Protein AF-A0A926NI81-F1 (afdb_monomer)

InterPro domains:
  IPR000780 MCP methyltransferase, CheR-type [PS50123] (1-74)
  IPR022642 MCP methyltransferase, CheR-type, SAM-binding domain, C-terminal [PF01739] (3-73)
  IPR029063 S-adenosyl-L-methionine-dependent methyltransferase superfamily [G3DSA:3.40.50.150] (1-74)
  IPR029063 S-adenosyl-L-methionine-dependent methyltransferase superfamily [SSF53335] (3-73)
  IPR050903 Bacterial Chemotaxis Protein Methyltransferase [PTHR24422] (4-73)

pLDDT: mean 94.02, std 3.89, range [80.44, 98.31]

Nearest PDB structures (foldseek):
  5ftw-assembly1_A  TM=9.638E-01  e=1.799E-03  Bacillus subtilis
  5xly-assembly1_A  TM=9.083E-01  e=1.141E-02  Pseudomonas aeruginosa PAO1

Solvent-accessible surface area (backbone atoms only — not comparable to full-atom values): 4997 Å² total; per-residue (Å²): 117,84,91,52,57,72,66,58,46,70,75,45,38,41,79,45,89,82,92,44,72,43,72,34,64,78,61,49,74,76,55,86,90,76,94,78,49,80,89,79,51,85,74,69,68,82,56,93,73,87,88,85,77,92,56,66,85,80,48,55,71,71,56,41,54,53,40,52,55,50,58,76,68,36

Structure (mmCIF, N/CA/C/O backbone):
data_AF-A0A926NI81-F1
#
_entry.id   AF-A0A926NI81-F1
#
loop_
_atom_site.group_PDB
_atom_site.id
_atom_site.type_symbol
_atom_site.label_atom_id
_atom_site.label_alt_id
_atom_site.label_comp_id
_atom_site.label_asym_id
_atom_site.label_entity_id
_atom_site.label_seq_id
_atom_site.pdbx_PDB_ins_code
_atom_site.Cartn_x
_atom_site.Cartn_y
_atom_site.Cartn_z
_atom_site.occupancy
_atom_site.B_iso_or_equiv
_atom_site.auth_seq_id
_atom_site.auth_comp_id
_atom_site.auth_asym_id
_atom_site.auth_atom_id
_atom_site.pdbx_PDB_model_num
ATOM 1 N N . MET A 1 1 ? 17.657 -1.011 -8.823 1.00 80.44 1 MET A N 1
ATOM 2 C CA . MET A 1 1 ? 17.796 -1.985 -9.929 1.00 80.44 1 MET A CA 1
ATOM 3 C C . MET A 1 1 ? 18.729 -3.155 -9.629 1.00 80.44 1 MET A C 1
ATOM 5 O 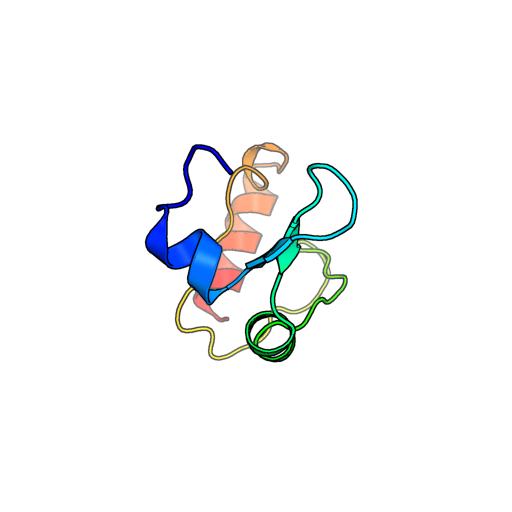O . MET A 1 1 ? 18.701 -4.089 -10.411 1.00 80.44 1 MET A O 1
ATOM 9 N N . LEU A 1 2 ? 19.542 -3.160 -8.564 1.00 84.06 2 LEU A N 1
ATOM 10 C CA . LEU A 1 2 ? 20.434 -4.296 -8.265 1.00 84.06 2 LEU A CA 1
ATOM 11 C C . LEU A 1 2 ? 19.651 -5.567 -7.884 1.00 84.06 2 LEU A C 1
ATOM 13 O O . LEU A 1 2 ? 19.882 -6.604 -8.487 1.00 84.06 2 LEU A O 1
ATOM 17 N N . GLU A 1 3 ? 18.638 -5.429 -7.024 1.00 92.94 3 GLU A N 1
ATOM 18 C CA . GLU A 1 3 ? 17.780 -6.532 -6.543 1.00 92.94 3 GLU A CA 1
ATOM 19 C C . GLU A 1 3 ? 16.766 -7.073 -7.567 1.00 92.94 3 GLU A C 1
ATOM 21 O O . GLU A 1 3 ? 16.097 -8.071 -7.3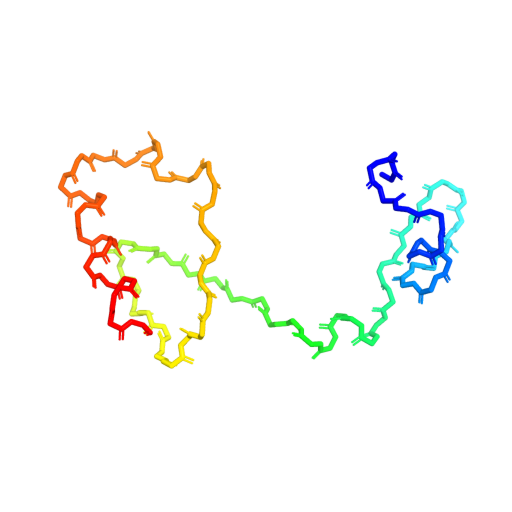25 1.00 92.94 3 GLU A O 1
ATOM 26 N N . VAL A 1 4 ? 16.594 -6.403 -8.710 1.00 92.69 4 VAL A N 1
ATOM 27 C CA . VAL A 1 4 ? 15.665 -6.872 -9.749 1.00 92.69 4 VAL A CA 1
ATOM 28 C C . VAL A 1 4 ? 16.435 -7.838 -10.661 1.00 92.69 4 VAL A C 1
ATOM 30 O O . VAL A 1 4 ? 17.532 -7.487 -11.099 1.00 92.69 4 VAL A O 1
ATOM 33 N N . PRO A 1 5 ? 15.916 -9.029 -10.998 1.00 95.69 5 PRO A N 1
ATOM 34 C CA . PRO A 1 5 ? 16.548 -9.905 -11.986 1.00 95.69 5 PRO A CA 1
ATOM 35 C C . PRO A 1 5 ? 16.656 -9.244 -13.368 1.00 95.69 5 PRO A C 1
ATOM 37 O O . PRO A 1 5 ? 15.826 -8.408 -13.734 1.00 95.69 5 PRO A O 1
ATOM 40 N N . ALA A 1 6 ? 17.676 -9.601 -14.154 1.00 92.69 6 ALA A N 1
ATOM 41 C CA . ALA A 1 6 ? 17.931 -8.980 -15.461 1.00 92.69 6 ALA A CA 1
ATOM 42 C C . ALA A 1 6 ? 16.754 -9.142 -16.440 1.00 92.69 6 ALA A C 1
ATOM 44 O O . ALA A 1 6 ? 16.373 -8.178 -17.102 1.00 92.69 6 ALA A O 1
ATOM 45 N N . GLU A 1 7 ? 16.136 -10.323 -16.467 1.00 94.62 7 GLU A N 1
ATOM 46 C CA . GLU A 1 7 ? 14.976 -10.620 -17.313 1.00 94.62 7 GLU A CA 1
ATOM 47 C C . GLU A 1 7 ? 13.774 -9.725 -16.969 1.00 94.62 7 GLU A C 1
ATOM 49 O O . GLU A 1 7 ? 13.191 -9.087 -17.845 1.00 94.62 7 GLU A O 1
ATOM 54 N N . SER A 1 8 ? 13.458 -9.573 -15.678 1.00 93.88 8 SER A N 1
ATOM 55 C CA . SER A 1 8 ? 12.382 -8.688 -15.218 1.00 93.88 8 SER A CA 1
ATOM 56 C C . SER A 1 8 ? 12.650 -7.221 -15.555 1.00 93.88 8 SER A C 1
ATOM 58 O O . SER A 1 8 ? 11.715 -6.500 -15.903 1.00 93.88 8 SER A O 1
ATOM 60 N N . LYS A 1 9 ? 13.914 -6.769 -15.496 1.00 91.81 9 LYS A N 1
ATOM 61 C CA . LYS A 1 9 ? 14.278 -5.406 -15.925 1.00 91.81 9 LYS A CA 1
ATOM 62 C C . LYS A 1 9 ? 13.967 -5.196 -17.400 1.00 91.81 9 LYS A C 1
ATOM 64 O O . LYS A 1 9 ? 13.327 -4.210 -17.733 1.00 91.81 9 LYS A O 1
ATOM 69 N N . GLN A 1 10 ? 14.393 -6.121 -18.258 1.00 91.44 10 GLN A N 1
ATOM 70 C CA . GLN A 1 10 ? 14.165 -6.020 -19.701 1.00 91.44 10 GLN A CA 1
ATOM 71 C C . GLN A 1 10 ? 12.677 -6.098 -20.060 1.00 91.44 10 GLN A C 1
ATOM 73 O O . GLN A 1 10 ? 12.237 -5.439 -20.997 1.00 91.44 10 GLN A O 1
ATOM 78 N N . LYS A 1 11 ? 11.896 -6.885 -19.313 1.00 94.56 11 LYS A N 1
ATOM 79 C CA . LYS A 1 11 ? 10.481 -7.123 -19.611 1.00 94.56 11 LYS A CA 1
ATOM 80 C C . LYS A 1 11 ? 9.540 -6.019 -19.121 1.00 94.56 11 LYS A C 1
ATOM 82 O O . LYS A 1 11 ? 8.519 -5.781 -19.766 1.00 94.56 11 LYS A O 1
ATOM 87 N N . TYR A 1 12 ? 9.845 -5.390 -17.984 1.00 95.19 12 TYR A N 1
ATOM 88 C CA . TYR A 1 12 ? 8.903 -4.513 -17.271 1.00 95.19 12 TYR A CA 1
ATOM 89 C C . TYR A 1 12 ? 9.410 -3.086 -17.037 1.00 95.19 12 TYR A C 1
ATOM 91 O O . TYR A 1 12 ? 8.709 -2.285 -16.415 1.00 95.19 12 TYR A O 1
ATOM 99 N N . PHE A 1 13 ? 10.609 -2.751 -17.518 1.00 94.56 13 PHE A N 1
ATOM 100 C CA . PHE A 1 13 ? 11.163 -1.407 -17.410 1.00 94.56 13 PHE A CA 1
ATOM 101 C C . PHE A 1 13 ? 11.661 -0.913 -18.766 1.00 94.56 13 PHE A C 1
ATOM 103 O O . PHE A 1 13 ? 12.269 -1.645 -19.540 1.00 94.56 13 PHE A O 1
ATOM 110 N N . ILE A 1 14 ? 11.437 0.370 -19.018 1.00 93.00 14 ILE A N 1
ATOM 111 C CA . ILE A 1 14 ? 11.894 1.104 -20.191 1.00 93.00 14 ILE A CA 1
ATOM 112 C C . ILE A 1 14 ? 13.082 1.955 -19.750 1.00 93.00 14 ILE A C 1
ATOM 114 O O . ILE A 1 14 ? 12.979 2.712 -18.781 1.00 93.00 14 ILE A O 1
ATOM 118 N N . MET A 1 15 ? 14.217 1.839 -20.440 1.00 87.88 15 MET A N 1
ATOM 119 C CA . MET A 1 15 ? 15.326 2.762 -20.208 1.00 87.88 15 MET A CA 1
ATOM 120 C C . MET A 1 15 ? 15.007 4.117 -20.833 1.00 87.88 15 MET A C 1
ATOM 122 O O . MET A 1 15 ? 14.755 4.212 -22.034 1.00 87.88 15 MET A O 1
ATOM 126 N N . GLU A 1 16 ? 15.045 5.166 -20.021 1.00 86.81 16 GLU A N 1
ATOM 127 C CA . GLU A 1 16 ? 14.977 6.544 -20.501 1.00 86.81 16 GLU A CA 1
ATOM 128 C C . GLU A 1 16 ? 16.389 7.110 -20.702 1.00 86.81 16 GLU A C 1
ATOM 130 O O . GLU A 1 16 ? 17.393 6.439 -20.457 1.00 86.81 16 GLU A O 1
ATOM 135 N N . LYS A 1 17 ? 16.490 8.362 -21.168 1.00 84.25 17 LYS A N 1
ATOM 136 C CA . LYS A 1 17 ? 17.787 9.024 -21.367 1.00 84.25 17 LYS A CA 1
ATOM 137 C C . LYS A 1 17 ? 18.626 8.957 -20.079 1.00 84.25 17 LYS A C 1
ATOM 139 O O . LYS A 1 17 ? 18.198 9.404 -19.018 1.00 84.25 17 LYS A O 1
ATOM 144 N N . GLY A 1 18 ? 19.847 8.432 -20.189 1.00 80.81 18 GLY A N 1
ATOM 145 C CA . GLY A 1 18 ? 20.765 8.267 -19.060 1.00 80.81 18 GLY A CA 1
ATOM 146 C C . GLY A 1 18 ? 20.593 6.928 -18.332 1.00 80.81 18 GLY A C 1
ATOM 147 O O . GLY A 1 18 ? 20.515 5.882 -18.964 1.00 80.81 18 GLY A O 1
ATOM 148 N N . LYS A 1 19 ? 20.604 6.951 -16.990 1.00 83.50 19 LYS A N 1
ATOM 149 C CA . LYS A 1 19 ? 20.491 5.756 -16.119 1.00 83.50 19 LYS A CA 1
ATOM 150 C C . LYS A 1 19 ? 19.102 5.603 -15.478 1.00 83.50 19 LYS A C 1
ATOM 152 O O . LYS A 1 19 ? 18.940 4.873 -14.496 1.00 83.50 19 LYS A O 1
ATOM 157 N N . LEU A 1 20 ? 18.108 6.317 -15.999 1.00 88.94 20 LEU A N 1
ATOM 158 C CA . LEU A 1 20 ? 16.742 6.299 -15.488 1.00 88.94 20 LEU A CA 1
ATOM 159 C C . LEU A 1 20 ? 15.963 5.123 -16.079 1.00 88.94 20 LEU A C 1
ATOM 161 O O . LEU A 1 20 ? 16.110 4.785 -17.250 1.00 88.94 20 LEU A O 1
ATOM 165 N N . HIS A 1 21 ? 15.137 4.504 -15.242 1.00 91.00 21 HIS A N 1
ATOM 166 C CA . HIS A 1 21 ? 14.249 3.422 -15.644 1.00 91.00 21 HIS A CA 1
ATOM 167 C C . HIS A 1 21 ? 12.817 3.841 -15.344 1.00 91.00 21 HIS A C 1
ATOM 169 O O . HIS A 1 21 ? 12.490 4.158 -14.198 1.00 91.00 21 HIS A O 1
ATOM 175 N N . LYS A 1 22 ? 11.965 3.809 -16.363 1.00 93.94 22 LYS A N 1
ATOM 176 C CA . LYS A 1 22 ? 10.523 3.988 -16.228 1.00 93.94 22 LYS A CA 1
ATOM 177 C C . LYS A 1 22 ? 9.870 2.609 -16.158 1.00 93.94 22 LYS A C 1
ATOM 179 O O . LYS A 1 22 ? 10.215 1.724 -16.931 1.00 93.94 22 LYS A O 1
ATOM 184 N N . VAL A 1 23 ? 8.931 2.411 -15.238 1.00 95.06 23 VAL A N 1
ATOM 185 C CA . VAL A 1 23 ? 8.099 1.195 -15.219 1.00 95.06 23 VAL A CA 1
ATOM 186 C C . VAL A 1 23 ? 7.209 1.181 -16.463 1.00 95.06 23 VAL A C 1
ATOM 188 O O . VAL A 1 23 ? 6.635 2.214 -16.810 1.00 95.06 23 VAL A O 1
ATOM 191 N N . ASP A 1 24 ? 7.103 0.029 -17.122 1.00 95.25 24 ASP A N 1
ATOM 192 C CA . ASP A 1 24 ? 6.228 -0.172 -18.278 1.00 95.25 24 ASP A CA 1
ATOM 193 C C . ASP A 1 24 ? 4.767 0.155 -17.926 1.00 95.25 24 ASP A C 1
ATOM 195 O O . ASP A 1 24 ? 4.259 -0.252 -16.876 1.00 95.25 24 ASP A O 1
ATOM 199 N N . ASP A 1 25 ? 4.080 0.883 -18.807 1.00 95.12 25 ASP A N 1
ATOM 200 C CA . ASP A 1 25 ? 2.725 1.367 -18.544 1.00 95.12 25 ASP A CA 1
ATOM 201 C C . ASP A 1 25 ? 1.717 0.208 -18.362 1.00 95.12 25 ASP A C 1
ATOM 203 O O . ASP A 1 25 ? 0.740 0.366 -17.633 1.00 95.12 25 ASP A O 1
ATOM 207 N N . ARG A 1 26 ? 1.991 -0.999 -18.888 1.00 95.38 26 ARG A N 1
ATOM 208 C CA . ARG A 1 26 ? 1.182 -2.209 -18.624 1.00 95.38 26 ARG A CA 1
ATOM 209 C C . ARG A 1 26 ? 1.160 -2.601 -17.148 1.00 95.38 26 ARG A C 1
ATOM 211 O O . ARG A 1 26 ? 0.131 -3.053 -16.666 1.00 95.38 26 ARG A O 1
ATOM 218 N N . ILE A 1 27 ? 2.276 -2.429 -16.435 1.00 95.75 27 ILE A N 1
ATOM 219 C CA . ILE A 1 27 ? 2.341 -2.680 -14.986 1.00 95.75 27 ILE A CA 1
ATOM 220 C C . ILE A 1 27 ? 1.649 -1.548 -14.232 1.00 95.75 27 ILE A C 1
ATOM 222 O O . ILE A 1 27 ? 0.926 -1.801 -13.274 1.00 95.75 27 ILE A O 1
ATOM 226 N N . LYS A 1 28 ? 1.837 -0.302 -14.680 1.0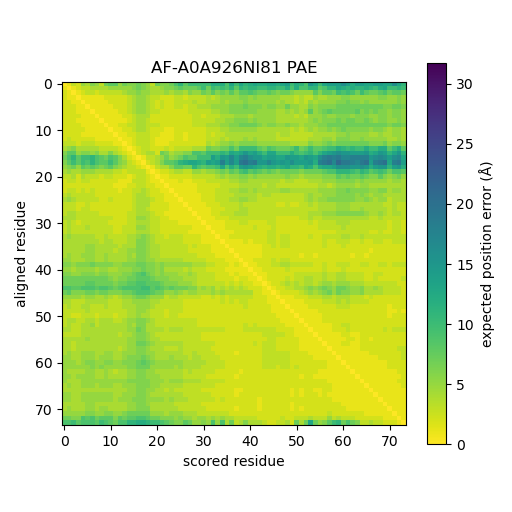0 95.31 28 LYS A N 1
ATOM 227 C CA . LYS A 1 28 ? 1.214 0.870 -14.049 1.00 95.31 28 LYS A CA 1
ATOM 228 C C . LYS A 1 28 ? -0.309 0.807 -14.111 1.00 95.31 28 LYS A C 1
ATOM 230 O O . LYS A 1 28 ? -0.953 1.150 -13.132 1.00 95.31 28 LYS A O 1
ATOM 235 N N . ASN A 1 29 ? -0.871 0.322 -15.216 1.00 96.88 29 ASN A N 1
ATOM 236 C CA . ASN A 1 29 ? -2.318 0.185 -15.389 1.00 96.88 29 ASN A CA 1
ATOM 237 C C . ASN A 1 29 ? -2.951 -0.867 -14.464 1.00 96.88 29 ASN A C 1
ATOM 239 O O . ASN A 1 29 ? -4.160 -0.844 -14.268 1.00 96.88 29 ASN A O 1
ATOM 243 N N . SER A 1 30 ? -2.151 -1.762 -13.879 1.00 96.50 30 SER A N 1
ATOM 244 C CA . SER A 1 30 ? -2.603 -2.731 -12.874 1.00 96.50 30 SER A CA 1
ATOM 245 C C . SER A 1 30 ? -2.498 -2.203 -11.439 1.00 96.50 30 SER A C 1
ATOM 247 O O . SER A 1 30 ? -2.697 -2.968 -10.498 1.00 96.50 30 SER A O 1
ATOM 249 N N . VAL A 1 31 ? -2.133 -0.930 -11.248 1.00 96.12 31 VAL A N 1
ATOM 250 C CA . VAL A 1 31 ? -1.918 -0.321 -9.931 1.00 96.12 31 VAL A CA 1
ATOM 251 C C . VAL A 1 31 ? -2.709 0.976 -9.827 1.00 96.12 31 VAL A C 1
ATOM 253 O O . VAL A 1 31 ? -2.514 1.906 -10.607 1.00 96.12 31 VAL A O 1
ATOM 256 N N . GLU A 1 32 ? -3.550 1.072 -8.804 1.00 95.56 32 GLU A N 1
ATOM 257 C CA . GLU A 1 32 ? -4.223 2.314 -8.440 1.00 95.56 32 GLU A CA 1
ATOM 258 C C . GLU A 1 32 ? -3.524 2.958 -7.235 1.00 95.56 32 GLU A C 1
ATOM 260 O O . GLU A 1 32 ? -3.306 2.317 -6.207 1.00 95.56 32 GLU A O 1
ATOM 265 N N . PHE A 1 33 ? -3.169 4.240 -7.349 1.00 96.44 33 PHE A N 1
ATOM 266 C CA . PHE A 1 33 ? -2.621 5.014 -6.235 1.00 96.44 33 PHE A CA 1
ATOM 267 C C . PHE A 1 33 ? -3.724 5.858 -5.603 1.00 96.44 33 PHE A C 1
ATOM 269 O O . PHE A 1 33 ? -4.259 6.764 -6.242 1.00 96.44 33 PHE A O 1
ATOM 276 N N . LYS A 1 34 ? -4.017 5.610 -4.325 1.00 95.25 34 LYS A N 1
ATOM 277 C CA . LYS A 1 34 ? -4.962 6.402 -3.530 1.00 95.25 34 LYS A CA 1
ATOM 278 C C . LYS A 1 34 ? -4.261 7.009 -2.322 1.00 95.25 34 LYS A C 1
ATOM 280 O O . LYS A 1 34 ? -3.389 6.388 -1.715 1.00 95.25 34 LYS A O 1
ATOM 285 N N . ARG A 1 35 ? -4.661 8.225 -1.945 1.00 96.50 35 ARG A N 1
ATOM 286 C CA . ARG A 1 35 ? -4.315 8.776 -0.630 1.00 96.50 35 ARG A CA 1
ATOM 287 C C . ARG A 1 35 ? -5.224 8.116 0.400 1.00 96.50 35 ARG A C 1
ATOM 289 O O . ARG A 1 35 ? -6.437 8.199 0.254 1.00 96.50 35 ARG A O 1
ATOM 296 N N . HIS A 1 36 ? -4.636 7.501 1.417 1.00 95.06 36 HIS A N 1
ATOM 297 C CA . HIS A 1 36 ? -5.371 6.763 2.435 1.00 95.06 36 HIS A CA 1
ATOM 298 C C . HIS A 1 36 ? -4.663 6.883 3.791 1.00 95.06 36 HIS A C 1
ATOM 300 O O . HIS A 1 36 ? -3.459 6.632 3.897 1.00 95.06 36 HIS A O 1
ATOM 306 N N . ASN A 1 37 ? -5.399 7.296 4.819 1.00 96.00 37 ASN A N 1
ATOM 307 C CA . ASN A 1 37 ? -4.958 7.365 6.206 1.00 96.00 37 ASN A CA 1
ATOM 308 C C . ASN A 1 37 ? -5.429 6.120 6.969 1.00 96.00 37 ASN A C 1
ATOM 310 O O . ASN A 1 37 ? -6.600 6.018 7.321 1.00 96.00 37 ASN A O 1
ATOM 314 N N . LEU A 1 38 ? -4.488 5.239 7.319 1.00 95.94 38 LEU A N 1
ATOM 315 C CA . LEU A 1 38 ? -4.746 3.960 7.998 1.00 95.94 38 LEU A CA 1
ATOM 316 C C . LEU A 1 38 ? -5.513 4.071 9.331 1.00 95.94 38 LEU A C 1
ATOM 318 O O . LEU A 1 38 ? -6.041 3.068 9.809 1.00 95.94 38 LEU A O 1
ATOM 322 N N . LEU A 1 39 ? -5.540 5.253 9.957 1.00 94.50 39 LEU A N 1
ATOM 323 C CA . LEU A 1 39 ? -6.185 5.471 11.257 1.00 94.50 39 LEU A CA 1
ATOM 324 C C . LEU A 1 39 ? -7.572 6.116 11.163 1.00 94.50 39 LEU A C 1
ATOM 326 O O . LEU A 1 39 ? -8.278 6.158 12.168 1.00 94.50 39 LEU A O 1
ATOM 330 N N . ALA A 1 40 ? -7.947 6.652 10.001 1.00 94.62 40 ALA A N 1
ATOM 331 C CA . ALA A 1 40 ? -9.166 7.450 9.849 1.00 94.62 40 ALA A CA 1
ATOM 332 C C . ALA A 1 40 ? -10.025 7.024 8.657 1.00 94.62 40 ALA A C 1
ATOM 334 O O . ALA A 1 40 ? -11.251 7.107 8.730 1.00 94.62 40 ALA A O 1
ATOM 335 N N . ASP A 1 41 ? -9.396 6.576 7.574 1.00 95.81 41 ASP A N 1
ATOM 336 C CA . ASP A 1 41 ? -10.097 6.247 6.344 1.00 95.81 41 ASP A CA 1
ATOM 337 C C . ASP A 1 41 ? -10.582 4.788 6.377 1.00 95.81 4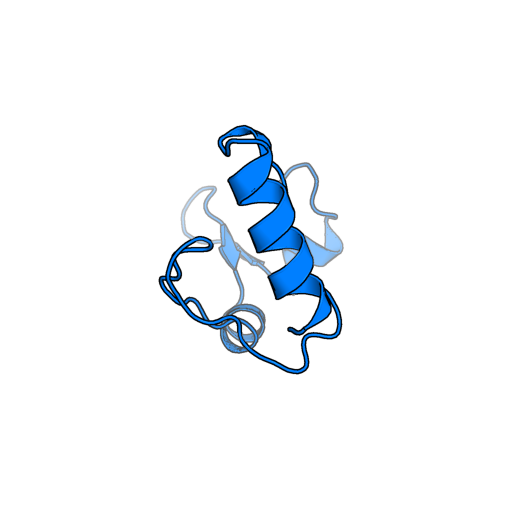1 ASP A C 1
ATOM 339 O O . ASP A 1 41 ? -9.908 3.913 6.933 1.00 95.81 41 ASP A O 1
ATOM 343 N N . PRO A 1 42 ? -11.747 4.492 5.776 1.00 92.50 42 PRO A N 1
ATOM 344 C CA . PRO A 1 42 ? -12.235 3.126 5.665 1.00 92.50 42 PRO A CA 1
ATOM 345 C C . PRO A 1 42 ? -11.326 2.303 4.751 1.00 92.50 42 PRO A C 1
ATOM 347 O O . PRO A 1 42 ? -10.831 2.792 3.734 1.00 92.50 42 PRO A O 1
ATOM 350 N N . PHE A 1 43 ? -11.132 1.041 5.117 1.00 93.62 43 PHE A N 1
ATOM 351 C CA . PHE A 1 43 ? -10.364 0.090 4.326 1.00 93.62 43 PHE A CA 1
ATOM 352 C C . PHE A 1 43 ? -11.223 -0.430 3.172 1.00 93.62 43 PHE A C 1
ATOM 354 O O . PHE A 1 43 ? -12.429 -0.628 3.331 1.00 93.62 43 PHE A O 1
ATOM 361 N N . GLU A 1 44 ? -10.590 -0.642 2.019 1.00 91.62 44 GLU A N 1
ATOM 362 C CA . GLU A 1 44 ? -11.191 -1.390 0.911 1.00 91.62 44 GLU A CA 1
ATOM 363 C C . GLU A 1 44 ? -11.514 -2.815 1.379 1.00 91.62 44 GLU A C 1
ATOM 365 O O . GLU A 1 44 ? -10.849 -3.334 2.272 1.00 91.62 44 GLU A O 1
ATOM 370 N N . THR A 1 45 ? -12.530 -3.434 0.784 1.00 91.81 45 THR A N 1
ATOM 371 C CA . THR A 1 45 ? -12.945 -4.806 1.110 1.00 91.81 45 THR A CA 1
ATOM 372 C C . THR A 1 45 ? -12.538 -5.787 0.014 1.00 91.81 45 THR A C 1
ATOM 374 O O . THR A 1 45 ? -12.454 -5.393 -1.147 1.00 91.81 45 THR A O 1
ATOM 377 N N . GLN A 1 46 ? -12.447 -7.074 0.357 1.00 92.62 46 GLN A N 1
ATOM 378 C CA . GLN A 1 46 ? -12.102 -8.178 -0.546 1.00 92.62 46 GLN A CA 1
ATOM 379 C C . GLN A 1 46 ? -10.644 -8.152 -1.038 1.00 92.62 46 GLN A C 1
ATOM 381 O O . GLN A 1 46 ? -10.353 -8.503 -2.181 1.00 92.62 46 GLN A O 1
ATOM 386 N N . CYS A 1 47 ? -9.713 -7.758 -0.174 1.00 94.62 47 CYS A N 1
ATOM 387 C CA . CYS A 1 47 ? -8.282 -7.834 -0.431 1.00 94.62 47 CYS A CA 1
ATOM 388 C C . CYS A 1 47 ? -7.757 -9.260 -0.193 1.00 94.62 47 CYS A C 1
ATOM 390 O O . CYS A 1 47 ? -7.700 -9.725 0.943 1.00 94.62 47 CYS A O 1
ATOM 392 N N . ASP A 1 48 ? 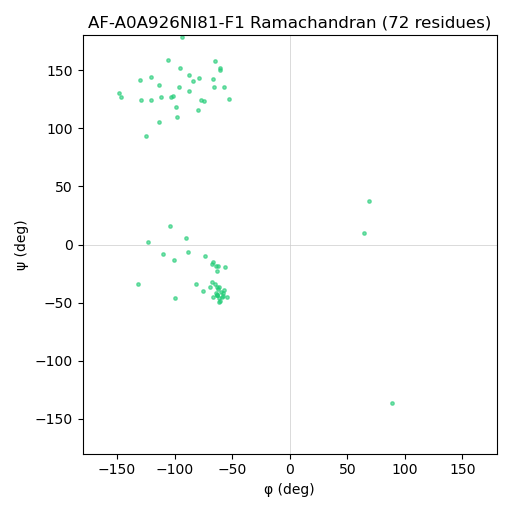-7.267 -9.929 -1.240 1.00 95.44 48 ASP A N 1
ATOM 393 C CA . ASP A 1 48 ? -6.630 -11.250 -1.095 1.00 95.44 48 ASP A CA 1
ATOM 394 C C . ASP A 1 48 ? -5.299 -11.191 -0.320 1.00 95.44 48 ASP A C 1
ATOM 396 O O . ASP A 1 48 ? -4.914 -12.141 0.365 1.00 95.44 48 ASP A O 1
ATOM 400 N N . LEU A 1 4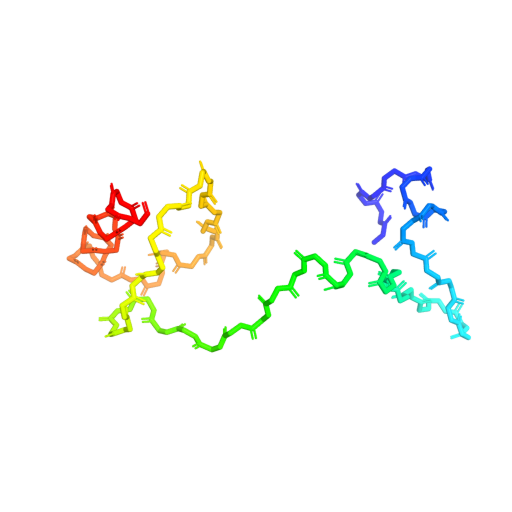9 ? -4.558 -10.083 -0.450 1.00 95.88 49 LEU A N 1
ATOM 401 C CA . LEU A 1 49 ? -3.259 -9.890 0.192 1.00 95.88 49 LEU A CA 1
ATOM 402 C C . LEU A 1 49 ? -3.013 -8.421 0.537 1.00 95.88 49 LEU A C 1
ATOM 404 O O . LEU A 1 49 ? -3.070 -7.545 -0.324 1.00 95.88 49 LEU A O 1
ATOM 408 N N . ILE A 1 50 ? -2.616 -8.176 1.786 1.00 95.75 50 ILE A N 1
ATOM 409 C CA . ILE A 1 50 ? -2.217 -6.855 2.280 1.00 95.75 50 ILE A CA 1
ATOM 410 C C . ILE A 1 50 ? -0.721 -6.855 2.591 1.00 95.75 50 ILE A C 1
ATOM 412 O O . ILE A 1 50 ? -0.225 -7.677 3.361 1.00 95.75 50 ILE A O 1
ATOM 416 N N . ILE A 1 51 ? 0.008 -5.889 2.024 1.00 96.56 51 ILE A N 1
ATOM 417 C CA . ILE A 1 51 ? 1.435 -5.675 2.295 1.00 96.56 51 ILE A CA 1
ATOM 418 C C . ILE A 1 51 ? 1.608 -4.334 3.016 1.00 96.56 51 ILE A C 1
ATOM 420 O O . ILE A 1 51 ? 1.552 -3.274 2.399 1.00 96.56 51 ILE A O 1
ATOM 424 N N . CYS A 1 52 ? 1.879 -4.375 4.324 1.00 96.12 52 CYS A N 1
ATOM 425 C CA . CYS A 1 52 ? 2.142 -3.189 5.146 1.00 96.12 52 CYS A CA 1
ATOM 426 C C . CYS A 1 52 ? 3.493 -3.330 5.867 1.00 96.12 52 CYS A C 1
ATOM 428 O O . CYS A 1 52 ? 3.588 -3.937 6.932 1.00 96.12 52 CYS A O 1
ATOM 430 N N . ARG A 1 53 ? 4.575 -2.807 5.272 1.00 97.38 53 ARG A N 1
ATOM 431 C CA . ARG A 1 53 ? 5.943 -2.945 5.807 1.00 97.38 53 ARG A CA 1
ATOM 432 C C . ARG A 1 53 ? 6.510 -1.605 6.258 1.00 97.38 53 ARG A C 1
ATOM 434 O O . ARG A 1 53 ? 6.399 -0.619 5.542 1.00 97.38 53 ARG A O 1
ATOM 441 N N . ASN A 1 54 ? 7.176 -1.602 7.414 1.00 96.75 54 ASN A N 1
ATOM 442 C CA . ASN A 1 54 ? 7.890 -0.454 7.996 1.00 96.75 54 ASN A CA 1
ATOM 443 C C . ASN A 1 54 ? 7.018 0.757 8.387 1.00 96.75 54 ASN A C 1
ATOM 445 O O . ASN A 1 54 ? 7.572 1.797 8.714 1.00 96.75 54 ASN A O 1
ATOM 449 N N . VAL A 1 55 ? 5.684 0.641 8.380 1.00 97.31 55 VAL A N 1
ATOM 450 C CA . VAL A 1 55 ? 4.769 1.743 8.748 1.00 97.31 55 VAL A CA 1
ATOM 451 C C . VAL A 1 55 ? 4.253 1.604 10.182 1.00 97.31 55 VAL A C 1
ATOM 453 O O . VAL A 1 55 ? 4.299 2.556 10.951 1.00 97.31 55 VAL A O 1
ATOM 456 N N . LEU A 1 56 ? 3.816 0.408 10.587 1.00 97.00 56 LEU A N 1
ATOM 457 C CA . LEU A 1 56 ? 3.172 0.202 11.895 1.00 97.00 56 LEU A CA 1
ATOM 458 C C . LEU A 1 56 ? 4.089 0.474 13.093 1.00 97.00 56 LEU A C 1
ATOM 460 O O . LEU A 1 56 ? 3.608 0.708 14.196 1.00 97.00 56 LEU A O 1
ATOM 464 N N . ILE A 1 57 ? 5.407 0.485 12.888 1.00 97.75 57 ILE A N 1
ATOM 465 C CA . ILE A 1 57 ? 6.391 0.824 13.925 1.00 97.75 57 ILE A CA 1
ATOM 466 C C . ILE A 1 57 ? 6.248 2.263 14.444 1.00 97.75 57 ILE A C 1
ATOM 468 O O . ILE A 1 57 ? 6.744 2.558 15.526 1.00 97.75 57 ILE A O 1
ATOM 472 N N . TYR A 1 58 ? 5.570 3.141 13.700 1.00 97.56 58 TYR A N 1
ATOM 473 C CA . TYR A 1 58 ? 5.311 4.525 14.102 1.00 97.56 58 TYR A CA 1
ATOM 474 C C . TYR A 1 58 ? 4.017 4.692 14.912 1.00 97.56 58 TYR A C 1
ATOM 476 O O . TYR A 1 58 ? 3.724 5.793 15.371 1.00 97.56 58 TYR A O 1
ATOM 484 N N . PHE A 1 59 ? 3.218 3.634 15.061 1.00 97.75 59 PHE A N 1
ATOM 485 C CA . PHE A 1 59 ? 1.927 3.687 15.743 1.00 97.75 59 PHE A CA 1
ATOM 486 C C . PHE A 1 59 ? 2.049 3.275 17.211 1.00 97.75 59 PHE A C 1
ATOM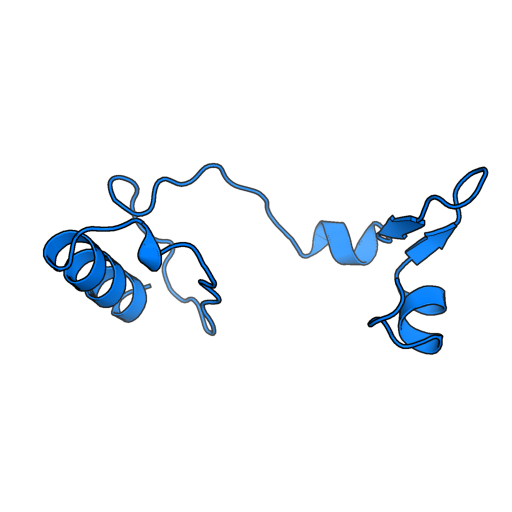 488 O O . PHE A 1 59 ? 2.905 2.471 17.585 1.00 97.75 59 PHE A O 1
ATOM 495 N N . THR A 1 60 ? 1.156 3.810 18.046 1.00 98.31 60 THR A N 1
ATOM 496 C CA . THR A 1 60 ? 0.935 3.288 19.401 1.00 98.31 60 THR A CA 1
ATOM 497 C C . THR A 1 60 ? 0.373 1.866 19.323 1.00 98.31 60 THR A C 1
ATOM 499 O O . THR A 1 60 ? -0.223 1.497 18.313 1.00 98.31 60 THR A O 1
ATOM 502 N N . GLU A 1 61 ? 0.516 1.066 20.384 1.00 98.00 61 GLU A N 1
ATOM 503 C CA . GLU A 1 61 ? -0.032 -0.305 20.414 1.00 98.00 61 GLU A CA 1
ATOM 504 C C . GLU A 1 61 ? -1.537 -0.334 20.108 1.00 98.00 61 GLU A C 1
ATOM 506 O O . GLU A 1 61 ? -1.971 -1.059 19.220 1.00 98.00 61 GLU A O 1
ATOM 511 N N . GLN A 1 62 ? -2.316 0.565 20.718 1.00 97.62 62 GLN A N 1
ATOM 512 C CA . GLN A 1 62 ? -3.754 0.679 20.451 1.00 97.62 62 GLN A CA 1
ATOM 513 C C . GLN A 1 62 ? -4.065 0.951 18.969 1.00 97.62 62 GLN A C 1
ATOM 515 O O . GLN A 1 62 ? -5.008 0.390 18.411 1.00 97.62 62 GLN A O 1
ATOM 520 N N . ALA A 1 63 ? -3.286 1.820 18.318 1.00 97.56 63 ALA A N 1
ATOM 521 C CA . ALA A 1 63 ? -3.472 2.116 16.903 1.00 97.56 63 ALA A CA 1
ATOM 522 C C . ALA A 1 63 ? -3.089 0.919 16.018 1.00 97.56 63 ALA A C 1
ATOM 524 O O . ALA A 1 63 ? -3.787 0.651 15.041 1.00 97.56 63 ALA A O 1
ATOM 525 N N . LYS A 1 64 ? -2.041 0.161 16.378 1.00 97.75 64 LYS A N 1
ATOM 526 C CA . LYS A 1 64 ? -1.686 -1.091 15.687 1.00 97.75 64 LYS A CA 1
ATOM 527 C C . LYS A 1 64 ? -2.821 -2.106 15.771 1.00 97.75 64 LYS A C 1
ATOM 529 O O . LYS A 1 64 ? -3.220 -2.623 14.732 1.00 97.75 64 LYS A O 1
A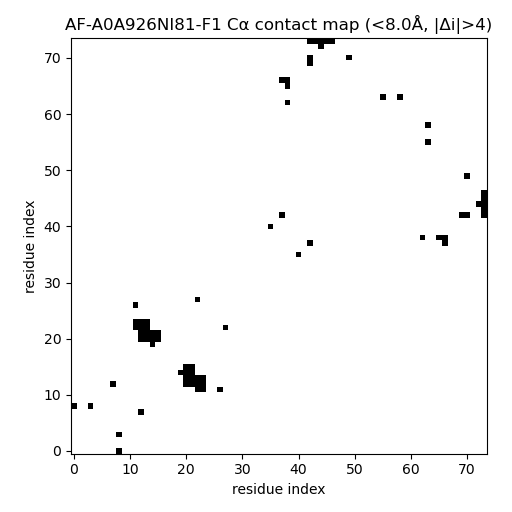TOM 534 N N . ASP A 1 65 ? -3.369 -2.334 16.964 1.00 97.44 65 ASP A N 1
ATOM 535 C CA . ASP A 1 65 ? -4.468 -3.283 17.179 1.00 97.44 65 ASP A CA 1
ATOM 536 C C . ASP A 1 65 ? -5.690 -2.930 16.326 1.00 97.44 65 ASP A C 1
ATOM 538 O O . ASP A 1 65 ? -6.253 -3.792 15.645 1.00 97.44 65 ASP A O 1
ATOM 542 N N . GLN A 1 66 ? -6.049 -1.642 16.277 1.00 96.31 66 GLN A N 1
ATOM 543 C CA . GLN A 1 66 ? -7.134 -1.167 15.421 1.00 96.31 66 GLN A CA 1
ATOM 544 C C . GLN A 1 66 ? -6.833 -1.393 13.933 1.00 96.31 66 GLN A C 1
ATOM 546 O O . GLN A 1 66 ? -7.709 -1.833 13.186 1.00 96.31 66 GLN A O 1
ATOM 551 N N . THR A 1 67 ? -5.606 -1.112 13.484 1.00 96.62 67 THR A N 1
ATOM 552 C CA . THR A 1 67 ? -5.209 -1.347 12.090 1.00 96.62 67 THR A CA 1
ATOM 553 C C . THR A 1 67 ? -5.235 -2.840 11.739 1.00 96.62 67 THR A C 1
ATOM 555 O O . THR A 1 67 ? -5.746 -3.195 10.679 1.00 96.62 67 THR A O 1
ATOM 558 N N . TYR A 1 68 ? -4.769 -3.730 12.622 1.00 96.62 68 TYR A N 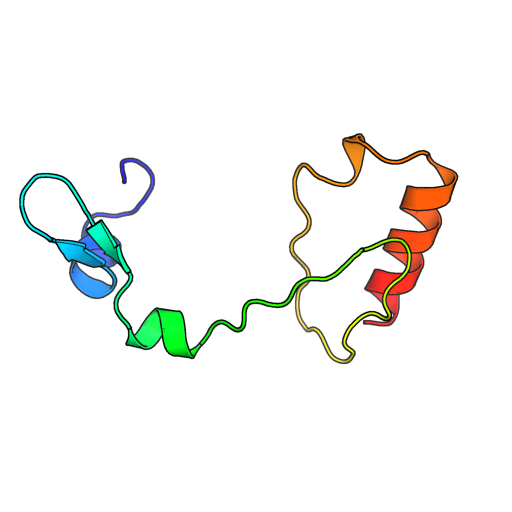1
ATOM 559 C CA . TYR A 1 68 ? -4.835 -5.182 12.408 1.00 96.62 68 TYR A CA 1
ATOM 560 C C . TYR A 1 68 ? -6.272 -5.690 12.320 1.00 96.62 68 TYR A C 1
ATOM 562 O O . TYR A 1 68 ? -6.595 -6.480 11.430 1.00 96.62 68 TYR A O 1
ATOM 570 N N . TYR A 1 69 ? -7.147 -5.205 13.203 1.00 95.44 69 TYR A N 1
ATOM 571 C CA . TYR A 1 69 ? -8.569 -5.521 13.142 1.00 95.44 69 TYR A CA 1
ATOM 572 C C . TYR A 1 69 ? -9.180 -5.092 11.802 1.00 95.44 69 TYR A C 1
ATOM 574 O O . TYR A 1 69 ? -9.872 -5.885 11.164 1.00 95.44 69 TYR A O 1
ATOM 582 N N . ASN A 1 70 ? -8.874 -3.880 11.335 1.00 95.31 70 ASN A N 1
ATOM 583 C CA . ASN A 1 70 ? -9.355 -3.395 10.044 1.00 95.31 70 ASN A CA 1
ATOM 584 C C . ASN A 1 70 ? -8.819 -4.236 8.874 1.00 95.31 70 ASN A C 1
ATOM 586 O O . ASN A 1 70 ? -9.604 -4.616 8.012 1.00 95.31 70 ASN A O 1
ATOM 590 N N . PHE A 1 71 ? -7.531 -4.602 8.875 1.00 95.69 71 PHE A N 1
ATOM 591 C CA . PHE A 1 71 ? -6.960 -5.497 7.861 1.00 95.69 71 PHE A CA 1
ATOM 592 C C . PHE A 1 71 ? -7.676 -6.850 7.796 1.00 95.69 71 PHE A C 1
ATOM 594 O O . PHE A 1 71 ? -7.891 -7.360 6.706 1.00 95.69 71 PHE A O 1
ATOM 601 N N . SER A 1 72 ? -8.076 -7.427 8.936 1.00 94.06 72 SER A N 1
ATOM 602 C CA . SER A 1 72 ? -8.789 -8.717 8.962 1.00 94.06 72 SER A CA 1
ATOM 603 C C . SER A 1 72 ? -10.187 -8.683 8.332 1.00 94.06 72 SER A C 1
ATOM 605 O O . SER A 1 72 ? -10.783 -9.730 8.089 1.00 94.06 72 SER A O 1
ATOM 607 N N . ARG A 1 73 ? -10.727 -7.479 8.121 1.00 91.94 73 ARG A N 1
ATOM 608 C CA . ARG A 1 73 ? -12.058 -7.232 7.557 1.00 91.94 73 ARG A CA 1
ATOM 609 C C . ARG A 1 73 ? -12.015 -6.643 6.150 1.00 91.94 73 ARG A C 1
ATOM 611 O O . ARG A 1 73 ? -13.079 -6.452 5.559 1.00 91.94 73 ARG A O 1
ATOM 618 N N . ALA A 1 74 ? -10.817 -6.285 5.701 1.00 89.12 74 ALA A N 1
ATOM 619 C CA . ALA A 1 74 ? -10.548 -5.792 4.369 1.00 89.12 74 ALA A CA 1
ATOM 620 C C . ALA A 1 74 ? -10.571 -6.928 3.347 1.00 89.12 74 ALA A C 1
ATOM 622 O O . ALA A 1 74 ? -10.657 -8.116 3.720 1.00 89.12 74 ALA A O 1
#

Foldseek 3Di:
DVPDDPVCCVVFWDDDPDRDIDGHVVVVVVDDDDDDDLQPGQDDADDPDDDDPPPCVPDDPVSSVVSVVRVVGD

Radius of gyration: 17.1 Å; Cα contacts (8 Å, |Δi|>4): 37; chains: 1; bounding box: 34×20×42 Å

Organism: NCBI:txid2771434

Sequence (74 aa):
MLEVPAESKQKYFIMEKGKLHKVDDRIKNSVEFKRHNLLADPFETQCDLIICRNVLIYFTEQAKDQTYYNFSRA

Mean predicted aligned error: 3.92 Å

Secondary structure (DSSP, 8-state):
--SS-HHHHHHHEEE-SSS-EEEPHHHHTT-------TTTSPPPS--S-----SSGGGS-HHHHHHHHHHHTT-